Protein AF-A0A3C0ANW4-F1 (afdb_monomer_lite)

Structure (mmCIF, N/CA/C/O backbone):
data_AF-A0A3C0ANW4-F1
#
_entry.id   AF-A0A3C0ANW4-F1
#
loop_
_atom_site.group_PDB
_atom_site.id
_atom_site.type_symbol
_atom_site.label_atom_id
_atom_site.label_alt_id
_atom_site.label_comp_id
_atom_site.label_asym_id
_atom_site.label_entity_id
_atom_site.label_seq_id
_atom_site.pdbx_PDB_ins_code
_atom_site.Cartn_x
_atom_site.Cartn_y
_atom_site.Cartn_z
_atom_site.occupancy
_atom_site.B_iso_or_equiv
_atom_site.auth_seq_id
_atom_site.auth_comp_id
_atom_site.auth_asym_id
_atom_site.auth_atom_id
_atom_site.pdbx_PDB_model_num
ATOM 1 N N . MET A 1 1 ? 36.524 4.247 -9.463 1.00 32.22 1 MET A N 1
ATOM 2 C CA . MET A 1 1 ? 35.353 5.147 -9.409 1.00 32.22 1 MET A CA 1
ATOM 3 C C . MET A 1 1 ? 34.116 4.273 -9.485 1.00 32.22 1 MET A C 1
ATOM 5 O O . MET A 1 1 ? 33.879 3.680 -10.527 1.00 32.22 1 MET A O 1
ATOM 9 N N . GLY A 1 2 ? 33.434 4.070 -8.356 1.00 33.72 2 GLY A N 1
ATOM 10 C CA . GLY A 1 2 ? 32.274 3.182 -8.277 1.00 33.72 2 GLY A CA 1
ATOM 11 C C . GLY A 1 2 ? 31.100 3.773 -9.046 1.00 33.72 2 GLY A C 1
ATOM 12 O O . GLY A 1 2 ? 30.760 4.939 -8.841 1.00 33.72 2 GLY A O 1
ATOM 13 N N . SER A 1 3 ? 30.521 2.980 -9.944 1.00 34.81 3 SER A N 1
ATOM 14 C CA . SER A 1 3 ? 29.282 3.325 -10.632 1.00 34.81 3 SER A CA 1
ATOM 15 C C . SER A 1 3 ? 28.230 3.659 -9.575 1.00 34.81 3 SER A C 1
ATOM 17 O O . SER A 1 3 ? 27.916 2.824 -8.724 1.00 34.81 3 SER A O 1
ATOM 19 N N . LYS A 1 4 ? 27.750 4.907 -9.562 1.00 40.81 4 LYS A N 1
ATOM 20 C CA . LYS A 1 4 ? 26.619 5.307 -8.722 1.00 40.81 4 LYS A CA 1
ATOM 21 C C . LYS A 1 4 ? 25.463 4.385 -9.094 1.00 40.81 4 LYS A C 1
ATOM 23 O O . LYS A 1 4 ? 25.083 4.357 -10.259 1.00 40.81 4 LYS A O 1
ATOM 28 N N . ILE A 1 5 ? 24.938 3.631 -8.130 1.00 40.47 5 ILE A N 1
ATOM 29 C CA . ILE A 1 5 ? 23.724 2.827 -8.303 1.00 40.47 5 ILE A CA 1
ATOM 30 C C . ILE A 1 5 ? 22.603 3.805 -8.670 1.00 40.47 5 ILE A C 1
ATOM 32 O O . ILE A 1 5 ? 22.041 4.485 -7.813 1.00 40.47 5 ILE A O 1
ATOM 36 N N . THR A 1 6 ? 22.348 3.963 -9.964 1.00 39.75 6 THR A N 1
ATOM 37 C CA . THR A 1 6 ? 21.291 4.822 -10.483 1.00 39.75 6 THR A CA 1
ATOM 38 C C . THR A 1 6 ? 19.971 4.063 -10.416 1.00 39.75 6 THR A C 1
ATOM 40 O O . THR A 1 6 ? 19.807 3.045 -11.078 1.00 39.75 6 THR A O 1
ATOM 43 N N . ASN A 1 7 ? 19.050 4.607 -9.614 1.00 43.19 7 ASN A N 1
ATOM 44 C CA . ASN A 1 7 ? 17.635 4.255 -9.439 1.00 43.19 7 ASN A CA 1
ATOM 45 C C . ASN A 1 7 ? 17.298 2.919 -8.755 1.00 43.19 7 ASN A C 1
ATOM 47 O O . ASN A 1 7 ? 16.855 1.965 -9.379 1.00 43.19 7 ASN A O 1
ATOM 51 N N . ALA A 1 8 ? 17.307 2.927 -7.418 1.00 46.59 8 ALA A N 1
ATOM 52 C CA . ALA A 1 8 ? 16.669 1.915 -6.562 1.00 46.59 8 ALA A CA 1
ATOM 53 C C . ALA A 1 8 ? 15.114 1.930 -6.592 1.00 46.59 8 ALA A C 1
ATOM 55 O O . ALA A 1 8 ? 14.473 1.471 -5.645 1.00 46.59 8 ALA A O 1
ATOM 56 N N . LYS A 1 9 ? 14.485 2.495 -7.633 1.00 57.94 9 LYS A N 1
ATOM 57 C CA . LYS A 1 9 ? 13.024 2.594 -7.782 1.00 57.94 9 LYS A CA 1
ATOM 58 C C . LYS A 1 9 ? 12.643 2.558 -9.262 1.00 57.94 9 LYS A C 1
ATOM 60 O O . LYS A 1 9 ? 12.506 3.610 -9.882 1.00 57.94 9 LYS A O 1
ATOM 65 N N . THR A 1 10 ? 12.425 1.375 -9.831 1.00 63.81 10 THR A N 1
ATOM 66 C CA . THR A 1 10 ? 11.614 1.299 -11.053 1.00 63.81 10 THR A CA 1
ATOM 67 C C . THR A 1 10 ? 10.175 1.549 -10.622 1.00 63.81 10 THR A C 1
ATOM 69 O O . THR A 1 10 ? 9.525 0.664 -10.062 1.00 63.81 10 THR A O 1
ATOM 72 N N . GLN A 1 11 ? 9.719 2.795 -10.768 1.00 77.75 11 GLN A N 1
ATOM 73 C CA . GLN A 1 11 ? 8.332 3.146 -10.498 1.00 77.75 11 GLN A CA 1
ATOM 74 C C . GLN A 1 11 ? 7.459 2.589 -11.616 1.00 77.75 11 GLN A C 1
ATOM 76 O O . GLN A 1 11 ? 7.691 2.865 -12.791 1.00 77.75 11 GLN A O 1
ATOM 81 N N . ARG A 1 12 ? 6.457 1.806 -11.232 1.00 86.19 12 ARG A N 1
ATOM 82 C CA . ARG A 1 12 ? 5.464 1.235 -12.133 1.00 86.19 12 ARG A CA 1
ATOM 83 C C . ARG A 1 12 ? 4.089 1.732 -11.725 1.00 86.19 12 ARG A C 1
ATOM 85 O O . ARG A 1 12 ? 3.683 1.553 -10.577 1.00 86.19 12 ARG A O 1
ATOM 92 N N . THR A 1 13 ? 3.392 2.353 -12.661 1.00 90.69 13 THR A N 1
ATOM 93 C CA . THR A 1 13 ? 1.977 2.704 -12.533 1.00 90.69 13 THR A CA 1
ATOM 94 C C . THR A 1 13 ? 1.125 1.540 -13.038 1.00 90.69 13 THR A C 1
ATOM 96 O O . THR A 1 13 ? 1.576 0.831 -13.943 1.00 90.69 13 THR A O 1
ATOM 99 N N . PRO A 1 14 ? -0.080 1.332 -12.487 1.00 93.00 14 PRO A N 1
ATOM 100 C CA . PRO A 1 14 ? -0.989 0.327 -13.024 1.00 93.00 14 PRO A CA 1
ATOM 101 C C . PRO A 1 14 ? -1.447 0.723 -14.436 1.00 93.00 14 PRO A C 1
ATOM 103 O O . PRO A 1 14 ? -1.453 1.910 -14.781 1.00 93.00 14 PRO A O 1
ATOM 106 N N . ARG A 1 15 ? -1.819 -0.267 -15.254 1.00 93.06 15 ARG A N 1
ATOM 107 C CA . ARG A 1 15 ? -2.441 -0.051 -16.570 1.00 93.06 15 ARG A CA 1
ATOM 108 C C . ARG A 1 15 ? -3.925 0.270 -16.429 1.00 93.06 15 ARG A C 1
ATOM 110 O O . ARG A 1 15 ? -4.420 1.146 -17.132 1.00 93.06 15 ARG A O 1
ATOM 117 N N . GLY A 1 16 ? -4.604 -0.433 -15.525 1.00 93.81 16 GLY A N 1
ATOM 118 C CA . GLY A 1 16 ? -6.016 -0.237 -15.214 1.00 93.81 16 GLY A CA 1
ATOM 119 C C . GLY A 1 16 ? -6.250 0.537 -13.919 1.00 93.81 16 GLY A C 1
ATOM 120 O O . GLY A 1 16 ? -5.329 0.894 -13.183 1.00 93.81 16 GLY A O 1
ATOM 121 N N . THR A 1 17 ? -7.523 0.772 -13.609 1.00 95.94 17 THR A N 1
ATOM 122 C CA . THR A 1 17 ? -7.934 1.232 -12.279 1.00 95.94 17 THR A CA 1
ATOM 123 C C . THR A 1 17 ? -7.663 0.136 -11.245 1.00 95.94 17 THR A C 1
ATOM 125 O O . THR A 1 17 ? -7.888 -1.049 -11.509 1.00 95.94 17 THR A O 1
ATOM 128 N N . VAL A 1 18 ? -7.216 0.529 -10.054 1.00 96.88 18 VAL A N 1
ATOM 129 C CA . VAL A 1 18 ? -6.995 -0.375 -8.919 1.00 96.88 18 VAL A CA 1
ATOM 130 C C . VAL A 1 18 ? -7.933 0.015 -7.785 1.00 96.88 18 VAL A C 1
ATOM 132 O O . VAL A 1 18 ? -7.851 1.129 -7.270 1.00 96.88 18 VAL A O 1
ATOM 135 N N . SER A 1 19 ? -8.817 -0.890 -7.381 1.00 97.62 19 SER A N 1
ATOM 136 C CA . SER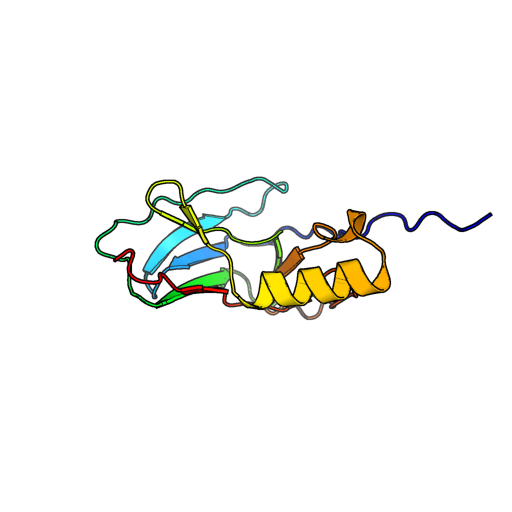 A 1 19 ? -9.639 -0.720 -6.184 1.00 97.62 19 SER A CA 1
ATOM 137 C C . SER A 1 19 ? -8.792 -0.960 -4.939 1.00 97.62 19 SER A C 1
ATOM 139 O O . SER A 1 19 ? -8.074 -1.956 -4.837 1.00 97.62 19 SER A O 1
ATOM 141 N N . VAL A 1 20 ? -8.883 -0.036 -3.987 1.00 97.12 20 VAL A N 1
ATOM 142 C CA . VAL A 1 20 ? -8.229 -0.123 -2.681 1.00 97.12 20 VAL A CA 1
ATOM 143 C C . VAL A 1 20 ? -9.226 -0.717 -1.704 1.00 97.12 20 VAL A C 1
ATOM 145 O O . VAL A 1 20 ? -10.293 -0.138 -1.481 1.00 97.12 20 VAL A O 1
ATOM 148 N N . VAL A 1 21 ? -8.892 -1.879 -1.152 1.00 97.81 21 VAL A N 1
ATOM 149 C CA . VAL A 1 21 ? -9.805 -2.682 -0.337 1.00 97.81 21 VAL A CA 1
ATOM 150 C C . VAL A 1 21 ? -9.295 -2.730 1.094 1.00 97.81 21 VAL A C 1
ATOM 152 O O . VAL A 1 21 ? -8.155 -3.109 1.342 1.00 97.81 21 VAL A O 1
ATOM 155 N N . TRP A 1 22 ? -10.141 -2.329 2.036 1.00 97.62 22 TRP A N 1
ATOM 156 C CA . TRP A 1 22 ? -9.872 -2.329 3.466 1.00 97.62 22 TRP A CA 1
ATOM 157 C C . TRP A 1 22 ? -10.825 -3.284 4.172 1.00 97.62 22 TRP A C 1
ATOM 159 O O . TRP A 1 22 ? -12.039 -3.093 4.131 1.00 97.62 22 TRP A O 1
ATOM 169 N N . ASN A 1 23 ? -10.290 -4.306 4.841 1.00 96.81 23 ASN A N 1
ATOM 170 C CA . ASN A 1 23 ? -11.085 -5.310 5.556 1.00 96.81 23 ASN A CA 1
ATOM 171 C C . ASN A 1 23 ? -12.199 -5.950 4.695 1.00 96.81 23 ASN A C 1
ATOM 173 O O . ASN A 1 23 ? -13.254 -6.308 5.222 1.00 96.81 23 ASN A O 1
ATOM 177 N N . GLY A 1 24 ? -11.959 -6.097 3.387 1.00 95.75 24 GLY A N 1
ATOM 178 C CA . GLY A 1 24 ? -12.920 -6.621 2.410 1.00 95.75 24 GLY A CA 1
ATOM 179 C C . GLY A 1 24 ? -13.856 -5.580 1.778 1.00 95.75 24 GLY A C 1
ATOM 180 O O . GLY A 1 24 ? -14.625 -5.933 0.888 1.00 95.75 24 GLY A O 1
ATOM 181 N N . GLU A 1 25 ? -13.791 -4.306 2.178 1.00 96.19 25 GLU A N 1
ATOM 182 C CA . GLU A 1 25 ? -14.620 -3.225 1.628 1.00 96.19 25 GLU A CA 1
ATOM 183 C C . GLU A 1 25 ? -13.809 -2.273 0.743 1.00 96.19 25 GLU A C 1
ATOM 185 O O . GLU A 1 25 ? -12.701 -1.873 1.091 1.00 96.19 25 GLU A O 1
ATOM 190 N N . VAL A 1 26 ? -14.363 -1.855 -0.398 1.00 96.81 26 VAL A N 1
ATOM 191 C CA . VAL A 1 26 ? -13.715 -0.854 -1.261 1.00 96.81 26 VAL A CA 1
ATOM 192 C C . VAL A 1 26 ? -13.787 0.523 -0.600 1.00 96.81 26 VAL A C 1
ATOM 194 O O . VAL A 1 26 ? -14.873 1.054 -0.380 1.00 96.81 26 VAL A O 1
ATOM 197 N N . VAL A 1 27 ? -12.628 1.127 -0.338 1.00 96.81 27 VAL A N 1
ATOM 198 C CA . VAL A 1 27 ? -12.504 2.457 0.295 1.00 96.81 27 VAL A CA 1
ATOM 199 C C . VAL A 1 27 ? -12.013 3.539 -0.662 1.00 96.81 27 VAL A C 1
ATOM 201 O O . VAL A 1 27 ? -12.005 4.723 -0.329 1.00 96.81 27 VAL A O 1
ATOM 204 N N . GLY A 1 28 ? -11.613 3.150 -1.870 1.00 96.12 28 GLY A N 1
ATOM 205 C CA . GLY A 1 28 ? -11.226 4.087 -2.909 1.00 96.12 28 GLY A CA 1
ATOM 206 C C . GLY A 1 28 ? -10.638 3.410 -4.133 1.00 96.12 28 GLY A C 1
ATOM 207 O O . GLY A 1 28 ? -10.648 2.186 -4.262 1.00 96.12 28 GLY A O 1
ATOM 208 N N . GLN A 1 29 ? -10.134 4.232 -5.047 1.00 96.50 29 GLN A N 1
ATOM 209 C CA . GLN A 1 29 ? -9.550 3.781 -6.301 1.00 96.50 29 GLN A CA 1
ATOM 210 C C . GLN A 1 29 ? -8.283 4.570 -6.623 1.00 96.50 29 GLN A C 1
ATOM 212 O O . GLN A 1 29 ? -8.189 5.771 -6.364 1.00 96.50 29 GLN A O 1
ATOM 217 N N . ILE A 1 30 ? -7.325 3.883 -7.230 1.00 94.75 30 ILE A N 1
ATOM 218 C CA . ILE A 1 30 ? -6.120 4.446 -7.827 1.00 94.75 30 ILE A CA 1
ATOM 219 C C . ILE A 1 30 ? -6.315 4.400 -9.338 1.00 94.75 30 ILE A C 1
ATOM 221 O O . ILE A 1 30 ? -6.599 3.344 -9.904 1.00 94.75 30 ILE A O 1
ATOM 225 N N . GLN A 1 31 ? -6.190 5.555 -9.985 1.00 92.69 31 GLN A N 1
ATOM 226 C CA . GLN A 1 31 ? -6.309 5.659 -11.437 1.00 92.69 31 GLN A CA 1
ATOM 227 C C . GLN A 1 31 ? -4.961 5.364 -12.111 1.00 92.69 31 GLN A C 1
ATOM 229 O O . GLN A 1 31 ? -3.914 5.614 -11.499 1.00 92.69 31 GLN A O 1
ATOM 234 N N . PRO A 1 32 ? -4.965 4.869 -13.362 1.00 89.31 32 PRO A N 1
ATOM 235 C CA . PRO A 1 32 ? -3.755 4.680 -14.153 1.00 89.31 32 PRO A CA 1
ATOM 236 C C . PRO A 1 32 ? -3.211 6.046 -14.589 1.00 89.31 32 PRO A C 1
ATOM 238 O O . PRO A 1 32 ? -3.493 6.557 -15.669 1.00 89.31 32 PRO A O 1
ATOM 241 N N . GLN A 1 33 ? -2.468 6.682 -13.689 1.00 82.50 33 GLN A N 1
ATOM 242 C CA . GLN A 1 33 ? -1.885 8.007 -13.873 1.00 82.50 33 GLN A CA 1
ATOM 243 C C . GLN A 1 33 ? -0.484 8.073 -13.268 1.00 82.50 33 GLN A C 1
ATOM 245 O O . GLN A 1 33 ? -0.026 7.130 -12.621 1.00 82.50 33 GLN A O 1
ATOM 250 N N . THR A 1 34 ? 0.195 9.201 -13.479 1.00 77.56 34 THR A N 1
ATOM 251 C CA . THR A 1 34 ? 1.532 9.481 -12.945 1.00 77.56 34 THR A CA 1
ATOM 252 C C . THR A 1 34 ? 1.619 9.168 -11.443 1.00 77.56 34 THR A C 1
ATOM 254 O O . THR A 1 34 ? 0.653 9.426 -10.716 1.00 77.56 34 THR A O 1
ATOM 257 N N . PRO A 1 35 ? 2.758 8.639 -10.948 1.00 85.00 35 PRO A N 1
ATOM 258 C CA . PRO A 1 35 ? 2.933 8.340 -9.531 1.00 85.00 35 PRO A CA 1
ATOM 259 C C . PRO A 1 35 ? 2.574 9.533 -8.640 1.00 85.00 35 PRO A C 1
ATOM 261 O O . PRO A 1 35 ? 3.113 10.627 -8.801 1.00 85.00 35 PRO A O 1
ATOM 264 N N . GLN A 1 36 ? 1.677 9.307 -7.681 1.00 88.69 36 GLN A N 1
ATOM 265 C CA . GLN A 1 36 ? 1.239 10.320 -6.726 1.00 88.69 36 GLN A CA 1
ATOM 266 C C . GLN A 1 36 ? 0.874 9.696 -5.377 1.00 88.69 36 GLN A C 1
ATOM 268 O O . GLN A 1 36 ? 0.714 8.480 -5.253 1.00 88.69 36 GLN A O 1
ATOM 273 N N . THR A 1 37 ? 0.730 10.544 -4.363 1.00 90.81 37 THR A N 1
ATOM 274 C CA . THR A 1 37 ? 0.271 10.134 -3.033 1.00 90.81 37 THR A CA 1
ATOM 275 C C . THR A 1 37 ? -1.250 10.044 -3.008 1.00 90.81 37 THR A C 1
ATOM 277 O O . THR A 1 37 ? -1.933 10.970 -3.437 1.00 90.81 37 THR A O 1
ATOM 280 N N . TYR A 1 38 ? -1.771 8.956 -2.444 1.00 92.81 38 TYR A N 1
ATOM 281 C CA . TYR A 1 38 ? -3.198 8.766 -2.197 1.00 92.81 38 TYR A CA 1
ATOM 282 C C . TYR A 1 38 ? -3.468 8.679 -0.696 1.00 92.81 38 TYR A C 1
ATOM 284 O O . TYR A 1 38 ? -2.641 8.172 0.061 1.00 92.81 38 TYR A O 1
ATOM 292 N N . SER A 1 39 ? -4.634 9.168 -0.280 1.00 95.62 39 SER A N 1
ATOM 293 C CA . SER A 1 39 ? -5.136 9.043 1.086 1.00 95.62 39 SER A CA 1
ATOM 294 C C . SER A 1 39 ? -6.618 8.707 1.031 1.00 95.62 39 SER A C 1
ATOM 296 O O . SER A 1 39 ? -7.376 9.381 0.331 1.00 95.62 39 SER A O 1
ATOM 298 N N . PHE A 1 40 ? -7.015 7.664 1.753 1.00 95.62 40 PHE A N 1
ATOM 299 C CA . PHE A 1 40 ? -8.386 7.171 1.787 1.00 95.62 40 PHE A CA 1
ATOM 300 C C . PHE A 1 40 ? -8.892 7.232 3.230 1.00 95.62 40 PHE A C 1
ATOM 302 O O . PHE A 1 40 ? -8.296 6.593 4.102 1.00 95.62 40 PHE A O 1
ATOM 309 N N . PRO A 1 41 ? -9.940 8.021 3.524 1.00 94.88 41 PRO A N 1
ATOM 310 C CA . PRO A 1 41 ? -10.515 8.058 4.859 1.00 94.88 41 PRO A CA 1
ATOM 311 C C . PRO A 1 41 ? -11.212 6.728 5.160 1.00 94.88 41 PRO A C 1
ATOM 313 O O . PRO A 1 41 ? -12.060 6.276 4.395 1.00 94.88 41 PRO A O 1
ATOM 316 N N . ILE A 1 42 ? -10.873 6.126 6.299 1.00 94.25 42 ILE A N 1
ATOM 317 C CA . ILE A 1 42 ? -11.491 4.888 6.779 1.00 94.25 42 ILE A CA 1
ATOM 318 C C . ILE A 1 42 ? -12.442 5.235 7.929 1.00 94.25 42 ILE A C 1
ATOM 320 O O . ILE A 1 42 ? -12.000 5.854 8.904 1.00 94.25 42 ILE A O 1
ATOM 324 N N . PRO A 1 43 ? -13.731 4.856 7.864 1.00 90.25 43 PRO A N 1
ATOM 325 C CA . PRO A 1 43 ? -14.635 5.009 8.995 1.00 90.25 43 PRO A CA 1
ATOM 326 C C . PRO A 1 43 ? -14.109 4.248 10.214 1.00 90.25 43 PRO A C 1
ATOM 328 O O . PRO A 1 43 ? -13.759 3.074 10.112 1.00 90.25 43 PRO A O 1
ATOM 331 N N . GLY A 1 44 ? -14.104 4.888 11.387 1.00 88.88 44 GLY A N 1
ATOM 332 C CA . GLY A 1 44 ? -13.631 4.255 12.624 1.00 88.88 44 GLY A CA 1
ATOM 333 C C . GLY A 1 44 ? -14.381 2.963 12.976 1.00 88.88 44 GLY A C 1
ATOM 334 O O . GLY A 1 44 ? -13.800 2.060 13.564 1.00 88.88 44 GLY A O 1
ATOM 335 N N . SER A 1 45 ? -15.642 2.834 12.548 1.00 90.38 45 SER A N 1
ATOM 336 C CA . SER A 1 45 ? -16.451 1.618 12.697 1.00 90.38 45 SER A CA 1
ATOM 337 C C . SER A 1 45 ? -15.935 0.414 11.900 1.00 90.38 45 SER A C 1
ATOM 339 O O . SER A 1 45 ? -16.323 -0.708 12.203 1.00 90.38 45 SER A O 1
ATOM 341 N N . ASN A 1 46 ? -15.079 0.628 10.893 1.00 91.62 46 ASN A N 1
ATOM 342 C CA . ASN A 1 46 ? -14.434 -0.429 10.109 1.00 91.62 46 ASN A CA 1
ATOM 343 C C . ASN A 1 46 ? -12.984 -0.700 10.580 1.00 91.62 46 ASN A C 1
ATOM 345 O O . ASN A 1 46 ? -12.222 -1.410 9.923 1.00 91.62 46 ASN A O 1
ATOM 349 N N . LEU A 1 47 ? -12.566 -0.138 11.721 1.00 93.81 47 LEU A N 1
ATOM 350 C CA . LEU A 1 47 ? -11.294 -0.495 12.345 1.00 93.81 47 LEU A CA 1
ATOM 351 C C . LEU A 1 47 ? -11.462 -1.724 13.241 1.00 93.81 47 LEU A C 1
ATOM 353 O O . LEU A 1 47 ? -12.376 -1.815 14.057 1.00 93.81 47 LEU A O 1
ATOM 357 N N . LYS A 1 48 ? -10.534 -2.663 13.091 1.00 93.88 48 LYS A N 1
ATOM 358 C CA . LYS A 1 48 ? -10.410 -3.896 13.873 1.00 93.88 48 LYS A CA 1
ATOM 359 C C . LYS A 1 48 ? -9.057 -3.909 14.591 1.00 93.88 48 LYS A C 1
ATOM 361 O O . LYS A 1 48 ? -8.186 -3.090 14.300 1.00 93.88 48 LYS A O 1
ATOM 366 N N . ALA A 1 49 ? -8.849 -4.868 15.493 1.00 93.00 49 ALA A N 1
ATOM 367 C CA . ALA A 1 49 ? -7.543 -5.073 16.132 1.00 93.00 49 ALA A CA 1
ATOM 368 C C . ALA A 1 49 ? -6.441 -5.410 15.108 1.00 93.00 49 ALA A C 1
ATOM 370 O O . ALA A 1 49 ? -5.312 -4.945 15.224 1.00 93.00 49 ALA A O 1
ATOM 371 N N . ALA A 1 50 ? -6.782 -6.171 14.067 1.00 94.94 50 ALA A N 1
ATOM 372 C CA . ALA A 1 50 ? -5.935 -6.409 12.906 1.00 94.94 50 ALA A CA 1
ATOM 373 C C . ALA A 1 50 ? -6.721 -6.053 11.646 1.00 94.94 50 ALA A C 1
ATOM 375 O O . ALA A 1 50 ? -7.869 -6.473 11.493 1.00 94.94 50 ALA A O 1
ATOM 376 N N . ASN A 1 51 ? -6.105 -5.266 10.771 1.00 96.94 51 ASN A N 1
ATOM 377 C CA . ASN A 1 51 ? -6.735 -4.770 9.557 1.00 96.94 51 ASN A CA 1
ATOM 378 C C . ASN A 1 51 ? -5.932 -5.180 8.337 1.00 96.94 51 ASN A C 1
ATOM 380 O O . ASN A 1 51 ? -4.703 -5.159 8.384 1.00 96.94 51 ASN A O 1
ATOM 384 N N . LEU A 1 52 ? -6.629 -5.496 7.254 1.00 97.69 52 LEU A N 1
ATOM 385 C CA . LEU A 1 52 ? -6.025 -5.888 5.992 1.00 97.69 52 LEU A CA 1
ATOM 386 C C . LEU A 1 52 ? -6.286 -4.819 4.932 1.00 97.69 52 LEU A C 1
ATOM 388 O O . LEU A 1 52 ? -7.415 -4.356 4.772 1.00 97.69 52 LEU A O 1
ATOM 392 N N . LEU A 1 53 ? -5.232 -4.449 4.217 1.00 98.12 53 LEU A N 1
ATOM 393 C CA . LEU A 1 53 ? -5.274 -3.620 3.022 1.00 98.12 53 LEU A CA 1
ATOM 394 C C . LEU A 1 53 ? -4.851 -4.462 1.824 1.00 98.12 53 LEU A C 1
ATOM 396 O O . LEU A 1 53 ? -3.770 -5.051 1.832 1.00 98.12 53 LEU A O 1
ATOM 400 N N . GLU A 1 54 ? -5.670 -4.442 0.784 1.00 97.75 54 GLU A N 1
ATOM 401 C CA . GLU A 1 54 ? -5.473 -5.195 -0.449 1.00 97.75 54 GLU A CA 1
ATOM 402 C C . GLU A 1 54 ? -5.696 -4.291 -1.668 1.00 97.75 54 GLU A C 1
ATOM 404 O O . GLU A 1 54 ? -6.316 -3.223 -1.588 1.00 97.75 54 GLU A O 1
ATOM 409 N N . PHE A 1 55 ? -5.196 -4.739 -2.818 1.00 97.00 55 PHE A N 1
ATOM 410 C CA . PHE A 1 55 ? -5.306 -4.032 -4.090 1.00 97.00 55 PHE A CA 1
ATOM 411 C C . PHE A 1 55 ? -5.920 -4.951 -5.143 1.00 97.00 55 PHE A C 1
ATOM 413 O O . PHE A 1 55 ? -5.337 -5.977 -5.492 1.00 97.00 55 PHE A O 1
ATOM 420 N N . GLN A 1 56 ? -7.082 -4.570 -5.669 1.00 96.94 56 GLN A N 1
ATOM 421 C CA . GLN A 1 56 ? -7.770 -5.313 -6.723 1.00 96.94 56 GLN A CA 1
ATOM 422 C C . GLN A 1 56 ? -7.620 -4.582 -8.053 1.00 96.94 56 GLN A C 1
ATOM 424 O O . GLN A 1 56 ? -8.078 -3.451 -8.210 1.00 96.94 56 GLN A O 1
ATOM 429 N N . PHE A 1 57 ? -6.966 -5.228 -9.010 1.00 96.12 57 PHE A N 1
ATOM 430 C CA . PHE A 1 57 ? -6.703 -4.668 -10.330 1.00 96.12 57 PHE A CA 1
ATOM 431 C C . PHE A 1 57 ? -7.868 -4.964 -11.273 1.00 96.12 57 PHE A C 1
ATOM 433 O O . PHE A 1 57 ? -8.387 -6.076 -11.283 1.00 96.12 57 PHE A O 1
ATOM 440 N N . SER A 1 58 ? -8.273 -3.968 -12.063 1.00 96.25 58 SER A N 1
ATOM 441 C CA . SER A 1 58 ? -9.284 -4.151 -13.119 1.00 96.25 58 SER A CA 1
ATOM 442 C C . SER A 1 58 ? -8.762 -4.931 -14.328 1.00 96.25 58 SER A C 1
ATOM 444 O O . SER A 1 58 ? -9.554 -5.537 -15.041 1.00 96.25 58 SER A O 1
ATOM 446 N N . GLU A 1 59 ? -7.446 -4.934 -14.536 1.00 94.06 59 GLU A N 1
ATOM 447 C CA . GLU A 1 59 ? -6.774 -5.621 -15.636 1.00 94.06 59 GLU A CA 1
ATOM 448 C C . GLU A 1 59 ? -6.021 -6.853 -15.120 1.00 94.06 59 GLU A C 1
ATOM 450 O O . GLU A 1 59 ? -5.330 -6.802 -14.096 1.00 94.06 59 GLU A O 1
ATOM 455 N N . GLU A 1 60 ? -6.116 -7.960 -15.854 1.00 92.38 60 GLU A N 1
ATOM 456 C CA . GLU A 1 60 ? -5.311 -9.154 -15.592 1.00 92.38 60 GLU A CA 1
ATOM 457 C C . GLU A 1 60 ? -3.826 -8.901 -15.893 1.00 92.38 60 GLU A C 1
ATOM 459 O O . GLU A 1 60 ? -3.477 -8.090 -16.757 1.00 92.38 60 GLU A O 1
ATOM 464 N N . ASP A 1 61 ? -2.935 -9.615 -15.194 1.00 92.44 61 ASP A N 1
ATOM 465 C CA . ASP A 1 61 ? -1.474 -9.478 -15.335 1.00 92.44 61 ASP A CA 1
ATOM 466 C C . ASP A 1 61 ? -1.001 -8.019 -15.150 1.00 92.44 61 ASP A C 1
ATOM 468 O O . ASP A 1 61 ? -0.024 -7.564 -15.748 1.00 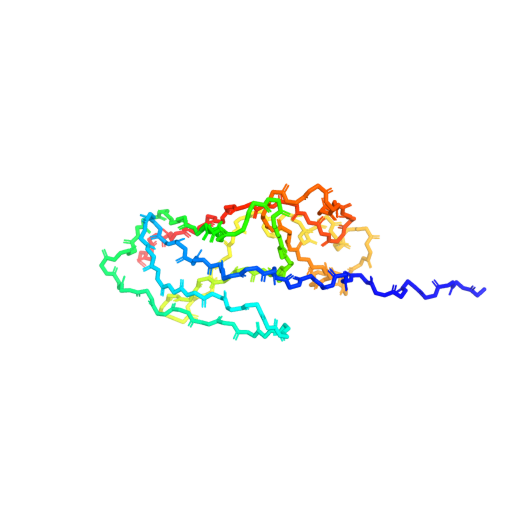92.44 61 ASP A O 1
ATOM 472 N N . ASP A 1 62 ? -1.726 -7.224 -14.361 1.00 94.19 62 ASP A N 1
ATOM 473 C CA . ASP A 1 62 ? -1.362 -5.845 -14.047 1.00 94.19 62 ASP A CA 1
ATOM 474 C C . ASP A 1 62 ? -0.577 -5.749 -12.735 1.00 94.19 62 ASP A C 1
ATOM 476 O O . ASP A 1 62 ? -0.417 -6.717 -11.981 1.00 94.19 62 ASP A O 1
ATOM 480 N N . GLY A 1 63 ? 0.002 -4.579 -12.496 1.00 93.88 63 GLY A N 1
ATOM 481 C CA . GLY A 1 63 ? 0.784 -4.345 -11.304 1.00 93.88 63 GLY A CA 1
ATOM 482 C C . GLY A 1 63 ? 1.312 -2.931 -11.192 1.00 93.88 63 GLY A C 1
ATOM 483 O O . GLY A 1 63 ? 1.530 -2.240 -12.186 1.00 93.88 63 GLY A O 1
ATOM 484 N N . MET A 1 64 ? 1.580 -2.526 -9.959 1.00 93.94 64 MET A N 1
ATOM 485 C CA . MET A 1 64 ? 2.155 -1.229 -9.639 1.00 93.94 64 MET A CA 1
ATOM 486 C C . MET A 1 64 ? 3.205 -1.346 -8.540 1.00 93.94 64 MET A C 1
ATOM 488 O O . MET A 1 64 ? 3.261 -2.321 -7.791 1.00 93.94 64 MET A O 1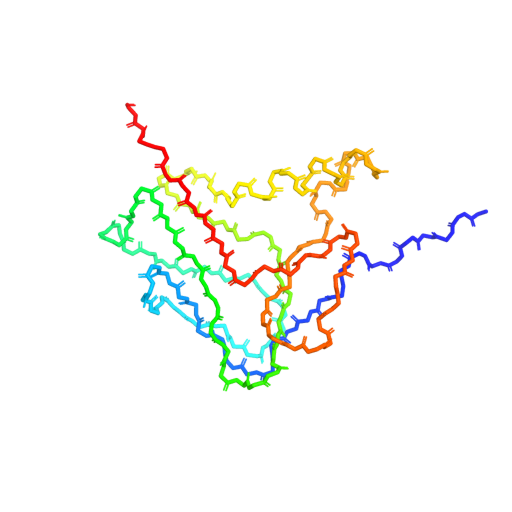
ATOM 492 N N . SER A 1 65 ? 4.036 -0.317 -8.433 1.00 92.44 65 SER A N 1
ATOM 493 C CA . SER A 1 65 ? 4.929 -0.127 -7.299 1.00 92.44 65 SER A CA 1
ATOM 494 C C . SER A 1 65 ? 4.359 0.923 -6.356 1.00 92.44 65 SER A C 1
ATOM 496 O O . SER A 1 65 ? 3.910 1.974 -6.814 1.00 92.44 65 SER A O 1
ATOM 498 N N . LEU A 1 66 ? 4.492 0.714 -5.054 1.00 90.75 66 LEU A N 1
ATOM 499 C CA . LEU A 1 66 ? 4.230 1.737 -4.045 1.00 90.75 66 LEU A CA 1
ATOM 500 C C . LEU A 1 66 ? 5.375 1.803 -3.029 1.00 90.75 66 LEU A C 1
ATOM 502 O O . LEU A 1 66 ? 6.183 0.884 -2.925 1.00 90.75 66 LEU A O 1
ATOM 506 N N . ASN A 1 67 ? 5.470 2.911 -2.291 1.00 88.38 67 ASN A N 1
ATOM 507 C CA . ASN A 1 67 ? 6.326 2.978 -1.098 1.00 88.38 67 ASN A CA 1
ATOM 508 C C . ASN A 1 67 ? 5.656 2.173 0.040 1.00 88.38 67 ASN A C 1
ATOM 510 O O . ASN A 1 67 ? 4.873 1.277 -0.235 1.00 88.38 67 ASN A O 1
ATOM 514 N N . SER A 1 68 ? 5.912 2.469 1.312 1.00 88.38 68 SER A N 1
ATOM 515 C CA . SER A 1 68 ? 5.253 1.766 2.422 1.00 88.38 68 SER A CA 1
ATOM 516 C C . SER A 1 68 ? 3.851 2.328 2.701 1.00 88.38 68 SER A C 1
ATOM 518 O O . SER A 1 68 ? 3.748 3.512 3.045 1.00 88.38 68 SER A O 1
ATOM 520 N N . PRO A 1 69 ? 2.775 1.520 2.600 1.00 94.06 69 PRO A N 1
ATOM 521 C CA . PRO A 1 69 ? 1.461 1.901 3.100 1.00 94.06 69 PRO A CA 1
ATOM 522 C C . PRO A 1 69 ? 1.508 2.236 4.585 1.00 94.06 69 PRO A C 1
ATOM 524 O O . PRO A 1 69 ? 2.246 1.628 5.361 1.00 94.06 69 PRO A O 1
ATOM 527 N N . LEU A 1 70 ? 0.695 3.208 4.968 1.00 95.06 70 LEU A N 1
ATOM 528 C CA . LEU A 1 70 ? 0.650 3.779 6.303 1.00 95.06 70 LEU A CA 1
ATOM 529 C C . LEU A 1 70 ? -0.814 3.943 6.694 1.00 95.06 70 LEU A C 1
ATOM 531 O O . LEU A 1 70 ? -1.564 4.617 5.990 1.00 95.06 70 LEU A O 1
ATOM 535 N N . LEU A 1 71 ? -1.185 3.404 7.849 1.00 96.25 71 LEU A N 1
ATOM 536 C CA . LEU A 1 71 ? -2.432 3.738 8.516 1.00 96.25 71 LEU A CA 1
ATOM 537 C C . LEU A 1 71 ? -2.167 4.844 9.544 1.00 96.25 71 LEU A C 1
ATOM 539 O O . LEU A 1 71 ? -1.255 4.732 10.363 1.00 96.25 71 LEU A O 1
ATOM 543 N N . THR A 1 72 ? -2.976 5.904 9.521 1.00 95.62 72 THR A N 1
ATOM 544 C CA . THR A 1 72 ? -2.950 6.946 10.558 1.00 95.62 72 THR A CA 1
ATOM 545 C C . THR A 1 72 ? -4.208 6.855 11.415 1.00 95.62 72 THR A C 1
ATOM 547 O O . THR A 1 72 ? -5.308 7.035 10.902 1.00 95.62 72 THR A O 1
ATOM 550 N N . VAL A 1 73 ? -4.052 6.607 12.717 1.00 92.88 73 VAL A N 1
ATOM 551 C CA . VAL A 1 73 ? -5.161 6.545 13.687 1.00 92.88 73 VAL A CA 1
ATOM 552 C C . VAL A 1 73 ? -4.842 7.467 14.850 1.00 92.88 73 VAL A C 1
ATOM 554 O O . VAL A 1 73 ? -3.823 7.288 15.509 1.00 92.88 73 VAL A O 1
ATOM 557 N N . GLN A 1 74 ? -5.692 8.468 15.101 1.00 88.94 74 GLN A N 1
ATOM 558 C CA . GLN A 1 74 ? -5.512 9.421 16.211 1.00 88.94 74 GLN A CA 1
ATOM 559 C C . GLN A 1 74 ? -4.105 10.066 16.241 1.00 88.94 74 GLN A C 1
ATOM 561 O O . GLN A 1 74 ? -3.525 10.279 17.299 1.00 88.94 74 GLN A O 1
ATOM 566 N N . GLY A 1 75 ? -3.527 10.345 15.067 1.00 89.06 75 GLY A N 1
ATOM 567 C CA . GLY A 1 75 ? -2.173 10.900 14.930 1.00 89.06 75 GLY A CA 1
ATOM 568 C C . GLY A 1 75 ? -1.033 9.874 14.995 1.00 89.06 75 GLY A C 1
ATOM 569 O O . GLY A 1 75 ? 0.094 10.203 14.626 1.00 89.06 75 GLY A O 1
ATOM 570 N N . ASN A 1 76 ? -1.309 8.625 15.378 1.00 91.38 76 ASN A N 1
ATOM 571 C CA . ASN A 1 76 ? -0.325 7.545 15.389 1.00 91.38 76 ASN A CA 1
ATOM 572 C C . ASN A 1 76 ? -0.165 6.927 14.000 1.00 91.38 76 ASN A C 1
ATOM 574 O O . ASN A 1 76 ? -1.148 6.710 13.291 1.00 91.38 76 ASN A O 1
ATOM 578 N N . ARG A 1 77 ? 1.081 6.617 13.631 1.00 93.50 77 ARG A N 1
ATOM 579 C CA . ARG A 1 77 ? 1.454 6.007 12.349 1.00 93.50 77 ARG A CA 1
ATOM 580 C C . ARG A 1 77 ? 1.706 4.516 12.541 1.00 93.50 77 ARG A C 1
ATOM 582 O O . ARG A 1 77 ? 2.624 4.147 13.265 1.00 93.50 77 ARG A O 1
ATOM 589 N N . VAL A 1 78 ? 0.928 3.684 11.861 1.00 94.81 78 VAL A N 1
ATOM 590 C CA . VAL A 1 78 ? 1.044 2.222 11.897 1.00 94.81 78 VAL A CA 1
ATOM 591 C C . VAL A 1 78 ? 1.437 1.726 10.510 1.00 94.81 78 VAL A C 1
ATOM 593 O O . VAL A 1 78 ? 0.838 2.119 9.508 1.00 94.81 78 VAL A O 1
ATOM 596 N N . TYR A 1 79 ? 2.454 0.872 10.457 1.00 93.81 79 TYR A N 1
ATOM 597 C CA . TYR A 1 79 ? 2.934 0.220 9.240 1.00 93.81 79 TYR A CA 1
ATOM 598 C C . TYR A 1 79 ? 2.709 -1.283 9.336 1.00 93.81 79 TYR A C 1
ATOM 600 O O . TYR A 1 79 ? 2.496 -1.819 10.426 1.00 93.81 79 TYR A O 1
ATOM 608 N N . ASP A 1 80 ? 2.834 -1.961 8.201 1.00 94.75 80 ASP A N 1
ATOM 609 C CA . ASP A 1 80 ? 2.959 -3.411 8.201 1.00 94.75 80 ASP A CA 1
ATOM 610 C C . ASP A 1 80 ? 4.184 -3.849 9.026 1.00 94.75 80 ASP A C 1
ATOM 612 O O . ASP A 1 80 ? 5.271 -3.306 8.807 1.00 94.75 80 ASP A O 1
ATOM 616 N N . PRO A 1 81 ? 4.066 -4.826 9.947 1.00 90.94 81 PRO A N 1
ATOM 617 C CA . PRO A 1 81 ? 5.201 -5.310 10.734 1.00 90.94 81 PRO A CA 1
ATOM 618 C C . PRO A 1 81 ? 6.406 -5.755 9.888 1.00 90.94 81 PRO A C 1
ATOM 620 O O . PRO A 1 81 ? 7.553 -5.605 10.313 1.00 90.94 81 PRO A O 1
ATOM 623 N N . ARG A 1 82 ? 6.172 -6.250 8.663 1.00 91.12 82 ARG A N 1
ATOM 624 C CA . ARG A 1 82 ? 7.230 -6.644 7.717 1.00 91.12 82 ARG A CA 1
ATOM 625 C C . ARG A 1 82 ? 8.035 -5.451 7.205 1.00 91.12 82 ARG A C 1
ATOM 627 O O . ARG A 1 82 ? 9.182 -5.626 6.799 1.00 91.12 82 ARG A O 1
ATOM 634 N N . ASP A 1 83 ? 7.479 -4.240 7.233 1.00 89.19 83 ASP A N 1
ATOM 635 C CA . ASP A 1 83 ? 8.182 -3.030 6.803 1.00 89.19 83 ASP A CA 1
ATOM 636 C C . ASP A 1 83 ? 9.415 -2.755 7.677 1.00 89.19 83 ASP A C 1
ATOM 638 O O . ASP A 1 83 ? 10.488 -2.459 7.148 1.00 89.19 83 ASP A O 1
ATOM 642 N N . ALA A 1 84 ? 9.302 -2.950 8.996 1.00 87.50 84 ALA A N 1
ATOM 643 C CA . ALA A 1 84 ? 10.421 -2.805 9.927 1.00 87.50 84 ALA A CA 1
ATOM 644 C C . ALA A 1 84 ? 11.542 -3.820 9.639 1.00 87.50 84 ALA A C 1
ATOM 646 O O . ALA A 1 84 ? 12.706 -3.434 9.534 1.00 87.50 84 ALA A O 1
ATOM 647 N N . ALA A 1 85 ? 11.190 -5.089 9.412 1.00 88.00 85 ALA A N 1
ATOM 648 C CA . ALA A 1 85 ? 12.157 -6.129 9.058 1.00 88.00 85 ALA A CA 1
ATOM 649 C C . ALA A 1 85 ? 12.861 -5.831 7.719 1.00 88.00 85 ALA A C 1
ATOM 651 O O . ALA A 1 85 ? 14.082 -5.930 7.605 1.00 88.00 85 ALA A O 1
ATOM 652 N N . ASN A 1 86 ? 12.111 -5.384 6.706 1.00 87.12 86 ASN A N 1
ATOM 653 C CA . ASN A 1 86 ? 12.683 -4.981 5.419 1.00 87.12 86 ASN A CA 1
ATOM 654 C C . ASN A 1 86 ? 13.626 -3.776 5.560 1.00 87.12 86 ASN A C 1
ATOM 656 O O . ASN A 1 86 ? 14.659 -3.710 4.892 1.00 87.12 86 ASN A O 1
ATOM 660 N N . ARG A 1 87 ? 13.292 -2.815 6.430 1.00 87.88 87 ARG A N 1
ATOM 661 C CA . ARG A 1 87 ? 14.165 -1.682 6.765 1.00 87.88 87 ARG A CA 1
ATOM 662 C C . ARG A 1 87 ? 15.459 -2.140 7.428 1.00 87.88 87 ARG A C 1
ATOM 664 O O . ARG A 1 87 ? 16.514 -1.689 6.998 1.00 87.88 87 ARG A O 1
ATOM 671 N N . GLU A 1 88 ? 15.391 -3.043 8.400 1.00 88.81 88 GLU A N 1
ATOM 672 C CA . GLU A 1 88 ? 16.568 -3.583 9.092 1.00 88.81 88 GLU A CA 1
ATOM 673 C C . GLU A 1 88 ? 17.524 -4.303 8.132 1.00 88.81 88 GLU A C 1
ATOM 675 O O . GLU A 1 88 ? 18.724 -4.031 8.131 1.00 88.81 88 GLU A O 1
ATOM 680 N N . ILE A 1 89 ? 16.993 -5.139 7.234 1.00 86.69 89 ILE A N 1
ATOM 681 C CA . ILE A 1 89 ? 17.801 -5.795 6.196 1.00 86.69 89 ILE A CA 1
ATOM 682 C C . ILE A 1 89 ? 18.495 -4.740 5.322 1.00 86.69 89 ILE A C 1
ATOM 684 O O . ILE A 1 89 ? 19.702 -4.815 5.081 1.00 86.69 89 ILE A O 1
ATOM 688 N N . ARG A 1 90 ? 17.759 -3.722 4.857 1.00 86.31 90 ARG A N 1
ATOM 689 C CA . ARG A 1 90 ? 18.330 -2.672 4.001 1.00 86.31 90 ARG A CA 1
ATOM 690 C C . ARG A 1 90 ? 19.425 -1.879 4.709 1.00 86.31 90 ARG A C 1
ATOM 692 O O . ARG A 1 90 ? 20.487 -1.651 4.127 1.00 86.31 90 ARG A O 1
ATOM 699 N N . THR A 1 91 ? 19.192 -1.465 5.949 1.00 89.00 91 THR A N 1
ATOM 700 C CA . THR A 1 91 ? 20.171 -0.665 6.691 1.00 89.00 91 THR A CA 1
ATOM 701 C C . THR A 1 91 ? 21.393 -1.475 7.101 1.00 89.00 91 THR A C 1
ATOM 703 O O . THR A 1 91 ? 22.496 -0.930 7.082 1.00 89.00 91 THR A O 1
ATOM 706 N N . GLY A 1 92 ? 21.236 -2.771 7.386 1.00 88.75 92 GLY A N 1
ATOM 707 C CA . GLY A 1 92 ? 22.349 -3.676 7.671 1.00 88.75 92 GLY A CA 1
ATOM 708 C C . GLY A 1 92 ? 23.303 -3.857 6.486 1.00 88.75 92 GLY A C 1
ATOM 709 O O . GLY A 1 92 ? 24.516 -3.912 6.676 1.00 88.75 92 GLY A O 1
ATOM 710 N N . HIS A 1 93 ? 22.779 -3.892 5.258 1.00 86.75 93 HIS A N 1
ATOM 711 C CA . HIS A 1 93 ? 23.584 -4.121 4.053 1.00 86.75 93 HIS A CA 1
ATOM 712 C C . HIS A 1 93 ? 24.107 -2.842 3.382 1.00 86.75 93 HIS A C 1
ATOM 714 O O . HIS A 1 93 ? 25.226 -2.841 2.868 1.00 86.75 93 HIS A O 1
ATOM 720 N N . TRP A 1 94 ? 23.322 -1.759 3.363 1.00 87.31 94 TRP A N 1
ATOM 721 C CA . TRP A 1 94 ? 23.645 -0.529 2.615 1.00 87.31 94 TRP A CA 1
ATOM 722 C C . TRP A 1 94 ? 23.766 0.723 3.496 1.00 87.31 94 TRP A C 1
ATOM 724 O O . TRP A 1 94 ? 23.972 1.825 2.985 1.00 87.31 94 TRP A O 1
ATOM 734 N N . GLY A 1 95 ? 23.686 0.567 4.819 1.00 89.06 95 GLY A N 1
ATOM 735 C CA . GLY A 1 95 ? 23.795 1.651 5.791 1.00 89.06 95 GLY A CA 1
ATOM 736 C C . GLY A 1 95 ? 22.477 2.387 6.046 1.00 89.06 95 GLY A C 1
ATOM 737 O O . GLY A 1 95 ? 21.471 2.196 5.365 1.00 89.06 95 GLY A O 1
ATOM 738 N N . GLN A 1 96 ? 22.484 3.273 7.044 1.00 87.31 96 GLN A N 1
ATOM 7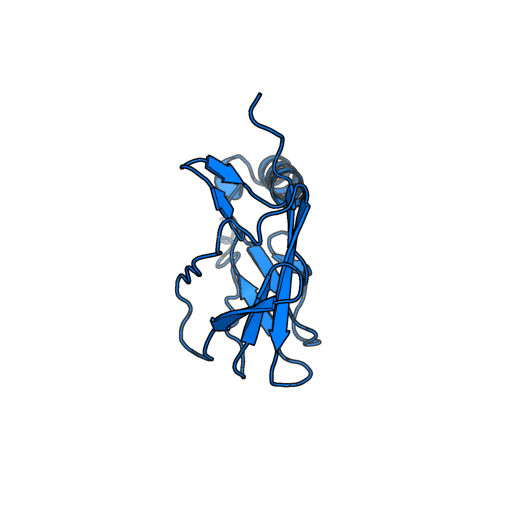39 C CA . GLN A 1 96 ? 21.270 3.923 7.566 1.00 87.31 96 GLN A CA 1
ATOM 740 C C . GLN A 1 96 ? 20.482 4.724 6.518 1.00 87.31 96 GLN A C 1
ATOM 742 O O . GLN A 1 96 ? 19.257 4.774 6.571 1.00 87.31 96 GLN A O 1
ATOM 747 N N . GLY A 1 97 ? 21.163 5.298 5.521 1.00 83.81 97 GLY A N 1
ATOM 748 C CA . GLY A 1 97 ? 20.510 6.035 4.436 1.00 83.81 97 GLY A CA 1
ATOM 749 C C . GLY A 1 97 ? 19.579 5.180 3.571 1.00 83.81 97 GLY A C 1
ATOM 750 O O . GLY A 1 97 ? 18.713 5.738 2.903 1.00 83.81 97 GLY A O 1
ATOM 751 N N . ALA A 1 98 ? 19.722 3.850 3.604 1.00 84.25 98 ALA A N 1
ATOM 752 C CA . ALA A 1 98 ? 18.936 2.920 2.802 1.00 84.25 98 ALA A CA 1
ATOM 753 C C . ALA A 1 98 ? 17.596 2.503 3.427 1.00 84.25 98 ALA A C 1
ATOM 755 O O . ALA A 1 98 ? 16.855 1.744 2.801 1.00 84.25 98 ALA A O 1
ATOM 756 N N . ALA A 1 99 ? 17.259 2.992 4.628 1.00 80.88 99 ALA A N 1
ATOM 757 C CA . ALA A 1 99 ? 16.027 2.620 5.329 1.00 80.88 99 ALA A CA 1
ATOM 758 C C . ALA A 1 99 ? 14.776 2.812 4.453 1.00 80.88 99 ALA A C 1
ATOM 760 O O . ALA A 1 99 ? 13.938 1.919 4.352 1.00 80.88 99 ALA A O 1
ATOM 761 N N . ASP A 1 100 ? 14.698 3.940 3.748 1.00 79.50 100 ASP A N 1
ATOM 762 C CA . ASP A 1 100 ? 13.553 4.291 2.901 1.00 79.50 100 ASP A CA 1
ATOM 763 C C . ASP A 1 100 ? 13.820 4.058 1.403 1.00 79.50 100 ASP A C 1
ATOM 765 O O . ASP A 1 100 ? 13.102 4.562 0.528 1.00 79.50 100 ASP A O 1
ATOM 769 N N . TRP A 1 101 ? 14.876 3.303 1.078 1.00 79.44 101 TRP A N 1
ATOM 770 C CA 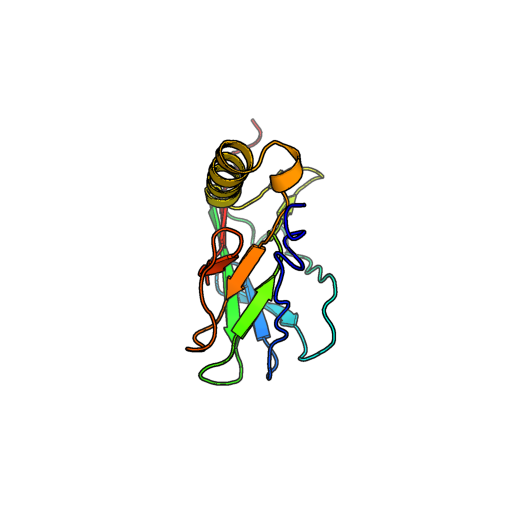. TRP A 1 101 ? 15.167 2.929 -0.301 1.00 79.44 101 TRP A CA 1
ATOM 771 C C . TRP A 1 101 ? 14.257 1.782 -0.728 1.00 79.44 101 TRP A C 1
ATOM 773 O O . TRP A 1 101 ? 14.260 0.698 -0.145 1.00 79.44 101 TRP A O 1
ATOM 783 N N . GLY A 1 102 ? 13.487 2.029 -1.786 1.00 78.81 102 GLY A N 1
ATOM 784 C CA . GLY A 1 102 ? 12.605 1.042 -2.395 1.00 78.81 102 GLY A CA 1
ATOM 785 C C . GLY A 1 102 ? 11.151 1.108 -1.937 1.00 78.81 102 GLY A C 1
ATOM 786 O O . GLY A 1 102 ? 10.625 2.200 -1.715 1.00 78.81 102 GLY A O 1
ATOM 787 N N . GLY A 1 103 ? 10.493 -0.051 -1.878 1.00 88.38 103 GLY A N 1
ATOM 788 C CA . GLY A 1 103 ? 9.055 -0.158 -1.645 1.00 88.38 103 GLY A CA 1
ATOM 789 C C . GLY A 1 103 ? 8.508 -1.554 -1.936 1.00 88.38 103 GLY A C 1
ATOM 790 O O . GLY A 1 103 ? 9.224 -2.550 -1.834 1.00 88.38 103 GLY A O 1
ATOM 791 N N . PHE A 1 104 ? 7.241 -1.615 -2.318 1.00 92.44 104 PHE A N 1
ATOM 792 C CA . PHE A 1 104 ? 6.517 -2.849 -2.583 1.00 92.44 104 PHE A CA 1
ATOM 793 C C . PHE A 1 104 ? 6.010 -2.899 -4.021 1.00 92.44 104 PHE A C 1
ATOM 795 O O . PHE A 1 104 ? 5.740 -1.869 -4.642 1.00 92.44 104 PHE A O 1
ATOM 802 N N . LEU A 1 105 ? 5.891 -4.115 -4.537 1.00 93.62 105 LEU A N 1
ATOM 803 C CA . LEU A 1 105 ? 5.276 -4.444 -5.815 1.00 93.62 105 LEU A CA 1
ATOM 804 C C . LEU A 1 105 ? 3.968 -5.170 -5.526 1.00 93.62 105 LEU A C 1
ATOM 806 O O . LEU A 1 105 ? 3.961 -6.136 -4.760 1.00 93.62 105 LEU A O 1
ATOM 810 N N . VAL A 1 106 ? 2.880 -4.707 -6.131 1.00 95.19 106 VAL A N 1
ATOM 811 C CA . VAL A 1 106 ? 1.548 -5.299 -5.965 1.00 95.19 106 VAL A CA 1
ATOM 812 C C . VAL A 1 106 ? 0.921 -5.560 -7.319 1.00 95.19 106 VAL A C 1
ATOM 814 O O . VAL A 1 106 ? 1.163 -4.808 -8.263 1.00 95.19 106 VAL A O 1
ATOM 817 N N . GLY A 1 107 ? 0.143 -6.630 -7.409 1.00 94.38 107 GLY A N 1
ATOM 818 C CA . GLY A 1 107 ? -0.416 -7.169 -8.640 1.00 94.38 107 GLY A CA 1
ATOM 819 C C . GLY A 1 107 ? 0.144 -8.545 -8.985 1.00 94.38 107 GLY A C 1
ATOM 820 O O . GLY A 1 107 ? 0.931 -9.144 -8.244 1.00 94.38 107 GLY A O 1
ATOM 821 N N . THR A 1 108 ? -0.295 -9.056 -10.126 1.00 91.62 108 THR A N 1
ATOM 822 C CA . THR A 1 108 ? 0.038 -10.400 -10.612 1.00 91.62 108 THR A CA 1
ATOM 823 C C . THR A 1 108 ? 0.971 -10.377 -11.812 1.00 91.62 108 THR A C 1
ATOM 825 O O . THR A 1 108 ? 1.422 -11.444 -12.219 1.00 91.62 108 THR A O 1
ATOM 828 N N . SER A 1 109 ? 1.306 -9.186 -12.333 1.00 90.75 109 SER A N 1
ATOM 829 C CA . SER A 1 109 ? 2.121 -9.072 -13.538 1.00 90.75 109 SER A CA 1
ATOM 830 C C . SER A 1 109 ? 3.426 -9.858 -13.438 1.00 90.75 109 SER A C 1
ATOM 832 O O . SER A 1 109 ? 4.221 -9.639 -12.515 1.00 90.75 109 SER A O 1
ATOM 834 N N . ALA A 1 110 ? 3.695 -10.719 -14.422 1.00 85.88 110 ALA A N 1
ATOM 835 C CA . ALA A 1 110 ? 4.956 -11.462 -14.506 1.00 85.88 110 ALA A CA 1
ATOM 836 C C . ALA A 1 110 ? 6.186 -10.535 -14.578 1.00 85.88 110 ALA A C 1
ATOM 838 O O . ALA A 1 110 ? 7.282 -10.912 -14.177 1.00 85.88 110 ALA A O 1
ATOM 839 N N . GLN A 1 111 ? 5.984 -9.297 -15.034 1.00 85.06 111 GLN A N 1
ATOM 840 C CA . GLN A 1 111 ? 7.008 -8.257 -15.129 1.00 85.06 111 GLN A CA 1
ATOM 841 C C . GLN A 1 111 ? 7.325 -7.571 -13.789 1.00 85.06 111 GLN A C 1
ATOM 843 O O . GLN A 1 111 ? 8.206 -6.712 -13.730 1.00 85.06 111 GLN A O 1
ATOM 848 N N . LEU A 1 112 ? 6.579 -7.866 -12.718 1.00 86.81 112 LEU A N 1
ATOM 849 C CA . LEU A 1 112 ? 6.980 -7.459 -11.375 1.00 86.81 112 LEU A CA 1
ATOM 850 C C . LEU A 1 112 ? 8.126 -8.372 -10.950 1.00 86.81 112 LEU A C 1
ATOM 852 O O . LEU A 1 112 ? 7.909 -9.544 -10.658 1.00 86.81 112 LEU A O 1
ATOM 856 N N . GLU A 1 113 ? 9.337 -7.843 -10.887 1.00 87.06 113 GLU A N 1
ATOM 857 C CA . GLU A 1 113 ? 10.512 -8.581 -10.429 1.00 87.06 113 GLU A CA 1
ATOM 858 C C . GLU A 1 113 ? 10.993 -8.001 -9.103 1.00 87.06 113 GLU A C 1
ATOM 860 O O . GLU A 1 113 ? 11.165 -6.789 -8.959 1.00 87.06 113 GLU A O 1
ATOM 865 N N . GLU A 1 114 ? 11.176 -8.867 -8.105 1.00 87.81 114 GLU A N 1
ATOM 866 C CA . GLU A 1 114 ? 11.733 -8.438 -6.828 1.00 87.81 114 GLU A CA 1
ATOM 867 C C . GLU A 1 114 ? 13.188 -8.004 -6.988 1.00 87.81 114 GLU A C 1
ATOM 869 O O . GLU A 1 114 ? 13.941 -8.500 -7.823 1.00 87.81 114 GLU A O 1
ATOM 874 N N . SER A 1 115 ? 13.602 -7.083 -6.132 1.00 84.88 115 SER A N 1
ATOM 875 C CA . SER A 1 115 ? 14.981 -6.623 -6.048 1.00 84.88 115 SER A CA 1
ATOM 876 C C . SER A 1 115 ? 15.358 -6.453 -4.581 1.00 84.88 115 SER A C 1
ATOM 878 O O . SER A 1 115 ? 14.477 -6.481 -3.719 1.00 84.88 115 SER A O 1
ATOM 880 N N . PRO A 1 116 ? 16.633 -6.199 -4.244 1.00 81.94 116 PRO A N 1
ATOM 881 C CA . PRO A 1 116 ? 17.020 -5.894 -2.869 1.00 81.94 116 PRO A CA 1
ATOM 882 C C . PRO A 1 116 ? 16.185 -4.781 -2.214 1.00 81.94 116 PRO A C 1
ATOM 884 O O . PRO A 1 116 ? 15.974 -4.826 -1.003 1.00 81.94 116 PRO A O 1
ATOM 887 N N . PHE A 1 117 ? 15.642 -3.854 -3.011 1.00 83.88 117 PHE A N 1
ATOM 888 C CA . PHE A 1 117 ? 14.855 -2.709 -2.552 1.00 83.88 117 PHE A CA 1
ATOM 889 C C . PHE A 1 117 ? 13.337 -2.866 -2.762 1.00 83.88 117 PHE A C 1
ATOM 891 O O . PHE A 1 117 ? 12.570 -2.122 -2.155 1.00 83.88 117 PHE A O 1
ATOM 898 N N . GLN A 1 118 ? 12.879 -3.809 -3.589 1.00 88.00 118 GLN A N 1
ATOM 899 C CA . GLN A 1 118 ? 11.457 -4.002 -3.904 1.00 88.00 118 GLN A CA 1
ATOM 900 C C . GLN A 1 118 ? 11.004 -5.431 -3.594 1.00 88.00 118 GLN A C 1
ATOM 902 O O . GLN A 1 118 ? 11.624 -6.387 -4.054 1.00 88.00 118 GLN A O 1
ATOM 907 N N . ARG A 1 119 ? 9.916 -5.574 -2.830 1.00 89.88 119 ARG A N 1
ATOM 908 C CA . ARG A 1 119 ? 9.328 -6.875 -2.470 1.00 89.88 119 ARG A CA 1
ATOM 909 C C . ARG A 1 119 ? 7.900 -7.005 -2.974 1.00 89.88 119 ARG A C 1
ATOM 911 O O . ARG A 1 119 ? 7.144 -6.036 -2.913 1.00 89.88 119 ARG A O 1
ATOM 918 N N . LYS A 1 120 ? 7.521 -8.191 -3.445 1.00 92.38 120 LYS A N 1
ATOM 919 C CA . LYS A 1 120 ? 6.133 -8.503 -3.796 1.00 92.38 120 LYS A CA 1
ATOM 920 C C . LYS A 1 120 ? 5.316 -8.668 -2.525 1.00 92.38 120 LYS A C 1
ATOM 922 O O . LYS A 1 120 ? 5.651 -9.486 -1.674 1.00 92.38 120 LYS A O 1
ATOM 927 N N . GLN A 1 121 ? 4.240 -7.899 -2.397 1.00 94.50 121 GLN A N 1
ATOM 928 C CA . GLN A 1 121 ? 3.360 -7.981 -1.236 1.00 94.50 121 GLN A CA 1
ATOM 929 C C . GLN A 1 121 ? 1.974 -7.438 -1.570 1.00 94.50 121 GLN A C 1
ATOM 931 O O . GLN A 1 121 ? 1.734 -6.245 -1.455 1.00 94.50 121 GLN A O 1
ATOM 936 N N . ASN A 1 122 ? 1.050 -8.313 -1.955 1.00 93.50 122 ASN A N 1
ATOM 937 C CA . ASN A 1 122 ? -0.297 -7.901 -2.371 1.00 93.50 122 ASN A CA 1
ATOM 938 C C . ASN A 1 122 ? -1.209 -7.469 -1.215 1.00 93.50 122 ASN A C 1
ATOM 940 O O . ASN A 1 122 ? -2.209 -6.795 -1.449 1.00 93.50 122 ASN A O 1
ATOM 944 N N . GLU A 1 123 ? -0.840 -7.820 0.015 1.00 95.56 123 GLU A N 1
ATOM 945 C CA . GLU A 1 123 ? -1.646 -7.600 1.212 1.00 95.56 123 GLU A CA 1
ATOM 946 C C . GLU A 1 123 ? -0.797 -6.973 2.318 1.00 95.56 123 GLU A C 1
ATOM 948 O O . GLU A 1 123 ? 0.333 -7.410 2.564 1.00 95.56 123 GLU A O 1
ATOM 953 N N . PHE A 1 124 ? -1.345 -5.980 3.016 1.00 96.88 124 PHE A N 1
ATOM 954 C CA . PHE A 1 124 ? -0.684 -5.271 4.114 1.00 96.88 124 PHE A CA 1
ATOM 955 C C . PHE A 1 124 ? -1.522 -5.366 5.384 1.00 96.88 124 PHE A C 1
ATOM 957 O O . PHE A 1 124 ? -2.720 -5.095 5.360 1.00 96.88 124 PHE A O 1
ATOM 964 N N . CYS A 1 125 ? -0.889 -5.728 6.497 1.00 96.19 125 CYS A N 1
ATOM 965 C CA . CYS A 1 125 ? -1.547 -5.915 7.783 1.00 96.19 125 CYS A CA 1
ATOM 966 C C . CYS A 1 125 ? -1.224 -4.763 8.737 1.00 96.19 125 CYS A C 1
ATOM 968 O O . CYS A 1 125 ? -0.059 -4.480 8.995 1.00 96.19 125 CYS A O 1
ATOM 970 N N . PHE A 1 126 ? -2.246 -4.137 9.316 1.00 95.94 126 PHE A N 1
ATOM 971 C CA . PHE A 1 126 ? -2.101 -3.087 10.323 1.00 95.94 126 PHE A CA 1
ATOM 972 C C . PHE A 1 126 ? -2.692 -3.559 11.647 1.00 95.94 126 PHE A C 1
ATOM 974 O O . PHE A 1 126 ? -3.913 -3.678 11.790 1.00 95.94 126 PHE A O 1
ATOM 981 N N . VAL A 1 127 ? -1.814 -3.815 12.615 1.00 94.00 127 VAL A N 1
ATOM 982 C CA . VAL A 1 127 ? -2.198 -4.250 13.960 1.00 94.00 127 VAL A CA 1
ATOM 983 C C . VAL A 1 127 ? -2.303 -3.030 14.865 1.00 94.00 127 VAL A C 1
ATOM 985 O O . VAL A 1 127 ? -1.322 -2.322 15.091 1.00 94.00 127 VAL A O 1
ATOM 988 N N . LEU A 1 128 ? -3.504 -2.787 15.376 1.00 91.44 128 LEU A N 1
ATOM 989 C CA . LEU A 1 128 ? -3.770 -1.775 16.384 1.00 91.44 128 LEU A CA 1
ATOM 990 C C . LEU A 1 128 ? -3.620 -2.441 17.749 1.00 91.44 128 LEU A C 1
ATOM 992 O O . LEU A 1 128 ? -4.468 -3.226 18.168 1.00 91.44 128 LEU A O 1
ATOM 996 N N . THR A 1 129 ? -2.522 -2.157 18.443 1.00 80.69 129 THR A N 1
ATOM 997 C CA . THR A 1 129 ? -2.430 -2.482 19.867 1.00 80.69 129 THR A CA 1
ATOM 998 C C . THR A 1 129 ? -3.406 -1.584 20.608 1.00 80.69 129 THR A C 1
ATOM 1000 O O . THR A 1 129 ? -3.369 -0.372 20.393 1.00 80.69 129 THR A O 1
ATOM 1003 N N . GLU A 1 130 ? -4.260 -2.147 21.463 1.00 62.81 130 GLU A N 1
ATOM 1004 C CA . GLU A 1 130 ? -5.096 -1.337 22.348 1.00 62.81 130 GLU A CA 1
ATOM 1005 C C . GLU A 1 130 ? -4.202 -0.337 23.086 1.00 62.81 130 GLU A C 1
ATOM 1007 O O . GLU A 1 130 ? -3.290 -0.719 23.826 1.00 62.81 130 GLU A O 1
ATOM 1012 N N . THR A 1 131 ? -4.427 0.954 22.850 1.00 51.50 131 THR A N 1
ATOM 1013 C CA . THR A 1 131 ? -3.933 1.993 23.743 1.00 51.50 131 THR A CA 1
ATOM 1014 C C . THR A 1 131 ? -4.679 1.801 25.056 1.00 51.50 131 THR A C 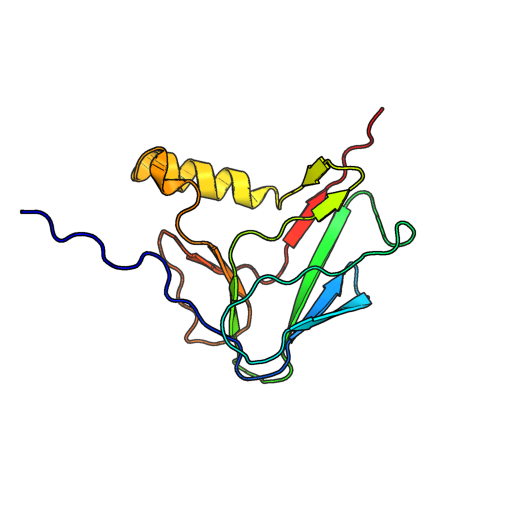1
ATOM 1016 O O . THR A 1 131 ? -5.848 2.166 25.162 1.00 51.50 131 THR A O 1
ATOM 1019 N N . LYS A 1 132 ? -4.026 1.134 26.012 1.00 36.56 132 LYS A N 1
ATOM 1020 C CA . LYS A 1 132 ? -4.451 1.142 27.414 1.00 36.56 132 LYS A CA 1
ATOM 1021 C C . LYS A 1 132 ? -4.523 2.567 27.949 1.00 36.56 132 LYS A C 1
ATOM 1023 O O . LYS A 1 132 ? -3.659 3.381 27.548 1.00 36.56 132 LYS A O 1
#

pLDDT: mean 86.69, std 14.94, range [32.22, 98.12]

Foldseek 3Di:
DDDDPPDLDPWFFWPAKKFKAKQNHGQDIDGRDDDDDDDGDDPPVSDDQKMKIFIHGPDALIKGWDFWDWDADPNDTWTFPVLVVLLVQQCVVPNNVRSRRAHEMAHRHPPDDDDSRYYHDRMGMTGDDPPD

Secondary structure (DSSP, 8-state):
-PPP---S------SS-EEEEETTEEEEEE-SSSS--------GGG--SEEEEEEEESSTT-EEEE---EEEETTEEEE-HHHHHHHHHHHHHH-GGGTTS-EEEEE--TT---BTTEEE-SEEEEE-----

Radius of gyration: 15.86 Å; chains: 1; bounding box: 52×22×44 Å

Sequence (132 aa):
MGSKITNAKTQRTPRGTVSVVWNGEVVGQIQPQTPQTYSFPIPGSNLKAANLLEFQFSEEDDGMSLNSPLLTVQGNRVYDPRDAANREIRTGHWGQGAADWGGFLVGTSAQLEESPFQRKQNEFCFVLTETK